Protein AF-A0A3D5AW25-F1 (afdb_monomer_lite)

Sequence (142 aa):
MPARKKETFTTRKKKPVVRRKPKPRAVEHHRPGGLTGLIQDLGFLRVSLVVMTVLVMVGAPKPGTAPILEGWGMWTTLLTPTLAPILFMVLMLDALMGRVMLGSAQGHERARYRRIVAVNLVTGIALLLWWLPYFMTLFSAR

pLDDT: mean 78.26, std 13.81, range [45.94, 95.44]

Radius of gyration: 32.78 Å; chains: 1; bounding box: 102×33×93 Å

Foldseek 3Di:
DDDDDDDDPDPDDDDDDPPDDPDPPDPPPPPPDPPVVLCVLLDVVLVVLLVVLVVLLVLADDAPDDQDPDDPSNCSRPVSLVVLVVSLVVLVVQLVVLVVVLVVDDDPNVVSSVVNNVVSVVSSVVSCVSCVSNVVSVVVVD

Structure (mmCIF, N/CA/C/O backbone):
data_AF-A0A3D5AW25-F1
#
_entry.id   AF-A0A3D5AW25-F1
#
loop_
_atom_site.group_PDB
_atom_site.id
_atom_site.type_symbol
_atom_site.label_atom_id
_atom_site.label_alt_id
_atom_site.label_comp_id
_atom_site.label_asym_id
_atom_site.label_entity_id
_atom_site.label_seq_id
_atom_site.pdbx_PDB_ins_code
_atom_site.Cartn_x
_atom_site.Cartn_y
_atom_site.Cartn_z
_atom_site.occupancy
_atom_site.B_iso_or_equiv
_atom_site.auth_seq_id
_atom_site.auth_comp_id
_atom_site.auth_asym_id
_atom_site.auth_atom_id
_atom_site.pdbx_PDB_model_num
ATOM 1 N N . MET A 1 1 ? -76.053 20.298 67.910 1.00 47.56 1 MET A N 1
ATOM 2 C CA . MET A 1 1 ? -75.162 19.174 67.543 1.00 47.56 1 MET A CA 1
ATOM 3 C C . MET A 1 1 ? -75.696 18.488 66.288 1.00 47.56 1 MET A C 1
ATOM 5 O O . MET A 1 1 ? -76.756 17.886 66.393 1.00 47.56 1 MET A O 1
ATOM 9 N N . PRO A 1 2 ? -75.029 18.569 65.121 1.00 45.94 2 PRO A N 1
ATOM 10 C CA . PRO A 1 2 ? -75.340 17.703 63.986 1.00 45.94 2 PRO A CA 1
ATOM 11 C C . PRO A 1 2 ? -74.264 16.628 63.741 1.00 45.94 2 PRO A C 1
ATOM 13 O O . PRO A 1 2 ? -73.086 16.797 64.053 1.00 45.94 2 PRO A O 1
ATOM 16 N N . ALA A 1 3 ? -74.726 15.491 63.220 1.00 51.16 3 ALA A N 1
ATOM 17 C CA . ALA A 1 3 ? -74.045 14.203 63.150 1.00 51.16 3 ALA A CA 1
ATOM 18 C C . ALA A 1 3 ? -72.887 14.139 62.131 1.00 51.16 3 ALA A C 1
ATOM 20 O O . ALA A 1 3 ? -72.986 14.604 60.997 1.00 51.16 3 ALA A O 1
ATOM 21 N N . ARG A 1 4 ? -71.792 13.488 62.543 1.00 53.00 4 ARG A N 1
ATOM 22 C CA . ARG A 1 4 ? -70.555 13.274 61.775 1.00 53.00 4 ARG A CA 1
ATOM 23 C C . ARG A 1 4 ? -70.731 12.130 60.764 1.00 53.00 4 ARG A C 1
ATOM 25 O O . ARG A 1 4 ? -70.866 10.972 61.157 1.00 53.00 4 ARG A O 1
ATOM 32 N N . LYS A 1 5 ? -70.704 12.448 59.465 1.00 55.41 5 LYS A N 1
ATOM 33 C CA . LYS A 1 5 ? -70.690 11.476 58.355 1.00 55.41 5 LYS A CA 1
ATOM 34 C C . LYS A 1 5 ? -69.407 10.633 58.425 1.00 55.41 5 LYS A C 1
ATOM 36 O O . LYS A 1 5 ? -68.310 11.182 58.463 1.00 55.41 5 LYS A O 1
ATOM 41 N N . LYS A 1 6 ? -69.541 9.304 58.469 1.00 55.75 6 LYS A N 1
ATOM 42 C CA . LYS A 1 6 ? -68.414 8.363 58.401 1.00 55.75 6 LYS A CA 1
ATOM 43 C C . LYS A 1 6 ? -68.031 8.174 56.935 1.00 55.75 6 LYS A C 1
ATOM 45 O O . LYS A 1 6 ? -68.779 7.552 56.188 1.00 55.75 6 LYS A O 1
ATOM 50 N N . GLU A 1 7 ? -66.893 8.723 56.527 1.00 55.62 7 GLU A N 1
ATOM 51 C CA . GLU A 1 7 ? -66.312 8.443 55.216 1.00 55.62 7 GLU A CA 1
ATOM 52 C C . GLU A 1 7 ? -65.668 7.054 55.230 1.00 55.62 7 GLU A C 1
ATOM 54 O O . GLU A 1 7 ? -64.736 6.765 55.983 1.00 55.62 7 GLU A O 1
ATOM 59 N N . THR A 1 8 ? -66.222 6.163 54.420 1.00 57.25 8 THR A N 1
ATOM 60 C CA . THR A 1 8 ? -65.729 4.813 54.176 1.00 57.25 8 THR A CA 1
ATOM 61 C C . THR A 1 8 ? -64.515 4.890 53.254 1.00 57.25 8 THR A C 1
ATOM 63 O O . THR A 1 8 ? -64.625 5.096 52.049 1.00 57.25 8 THR A O 1
ATOM 66 N N . PHE A 1 9 ? -63.329 4.723 53.836 1.00 54.66 9 PHE A N 1
ATOM 67 C CA . PHE A 1 9 ? -62.064 4.672 53.110 1.00 54.66 9 PHE A CA 1
ATOM 68 C C . PHE A 1 9 ? -61.962 3.345 52.342 1.00 54.66 9 PHE A C 1
ATOM 70 O O . PHE A 1 9 ? -61.586 2.311 52.894 1.00 54.66 9 PHE A O 1
ATOM 77 N N . THR A 1 10 ? -62.329 3.345 51.060 1.00 58.34 10 THR A N 1
ATOM 78 C CA . THR A 1 10 ? -62.157 2.178 50.187 1.00 58.34 10 THR A CA 1
ATOM 79 C C . THR A 1 10 ? -60.685 2.027 49.804 1.00 58.34 10 THR A C 1
ATOM 81 O O . THR A 1 10 ? -60.156 2.757 48.962 1.00 58.34 10 THR A O 1
ATOM 84 N N . THR A 1 11 ? -60.006 1.060 50.413 1.00 56.88 11 THR A N 1
ATOM 85 C CA . THR A 1 11 ? -58.611 0.706 50.140 1.00 56.88 11 THR A CA 1
ATOM 86 C C . THR A 1 11 ? -58.482 0.103 48.736 1.00 56.88 11 THR A C 1
ATOM 88 O O . THR A 1 11 ? -58.753 -1.076 48.502 1.00 56.88 11 THR A O 1
ATOM 91 N N . ARG A 1 12 ? -58.054 0.909 47.760 1.00 64.62 12 ARG A N 1
ATOM 92 C CA . ARG A 1 12 ? -57.769 0.449 46.392 1.00 64.62 12 ARG A CA 1
ATOM 93 C C . ARG A 1 12 ? -56.507 -0.428 46.398 1.00 64.62 12 ARG A C 1
ATOM 95 O O . ARG A 1 12 ? -55.391 0.090 46.379 1.00 64.62 12 ARG A O 1
ATOM 102 N N . LYS A 1 13 ? -56.668 -1.759 46.422 1.00 62.47 13 LYS A N 1
ATOM 103 C CA . LYS A 1 13 ? -55.566 -2.732 46.265 1.00 62.47 13 LYS A CA 1
ATOM 104 C C . LYS A 1 13 ? -54.826 -2.476 44.942 1.00 62.47 13 LYS A C 1
ATOM 106 O O . LYS A 1 13 ? -55.339 -2.780 43.865 1.00 62.47 13 LYS A O 1
ATOM 111 N N . LYS A 1 14 ? -53.612 -1.919 45.014 1.00 64.38 14 LYS A N 1
ATOM 112 C CA . LYS A 1 14 ? -52.694 -1.812 43.870 1.00 64.38 14 LYS A CA 1
ATOM 113 C C . LYS A 1 14 ? -52.204 -3.218 43.504 1.00 64.38 14 LYS A C 1
ATOM 115 O O . LYS A 1 14 ? -51.633 -3.908 44.343 1.00 64.38 14 LYS A O 1
ATOM 120 N N . LYS A 1 15 ? -52.451 -3.653 42.264 1.00 58.75 15 LYS A N 1
ATOM 121 C CA . LYS A 1 15 ? -51.924 -4.921 41.733 1.00 58.75 15 LYS A CA 1
ATOM 122 C C . LYS A 1 15 ? -50.393 -4.831 41.592 1.00 58.75 15 LYS A C 1
ATOM 124 O O . LYS A 1 15 ? -49.897 -3.765 41.221 1.00 58.75 15 LYS A O 1
ATOM 129 N N . PRO A 1 16 ? -49.644 -5.914 41.861 1.00 57.06 16 PRO A N 1
ATOM 130 C CA . PRO A 1 16 ? -48.193 -5.913 41.732 1.00 57.06 16 PRO A CA 1
ATOM 131 C C . PRO A 1 16 ? -47.789 -5.765 40.261 1.00 57.06 16 PRO A C 1
ATOM 133 O O . PRO A 1 16 ? -48.275 -6.481 39.385 1.00 57.06 16 PRO A O 1
ATOM 136 N N . VAL A 1 17 ? -46.895 -4.815 39.989 1.00 67.25 17 VAL A N 1
ATOM 137 C CA . VAL A 1 17 ? -46.295 -4.617 38.667 1.00 67.25 17 VAL A CA 1
ATOM 138 C C . VAL A 1 17 ? -45.302 -5.753 38.435 1.00 67.25 17 VAL A C 1
ATOM 140 O O . VAL A 1 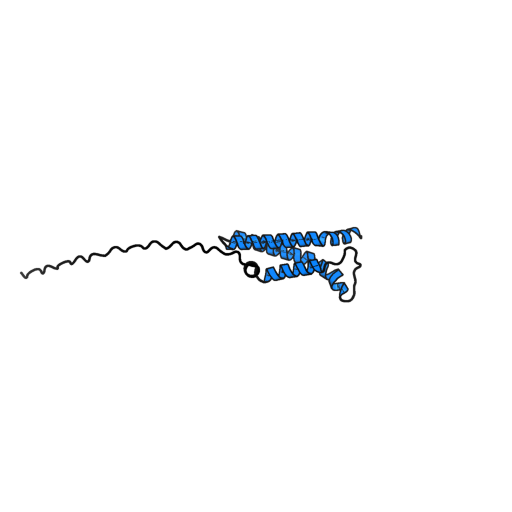17 ? -44.215 -5.774 39.010 1.00 67.25 17 VAL A O 1
ATOM 143 N N . VAL A 1 18 ? -45.681 -6.721 37.603 1.00 70.00 18 VAL A N 1
ATOM 144 C CA . VAL A 1 18 ? -44.803 -7.826 37.200 1.00 70.00 18 VAL A CA 1
ATOM 145 C C . VAL A 1 18 ? -43.686 -7.252 36.322 1.00 70.00 18 VAL A C 1
ATOM 147 O O . VAL A 1 18 ? -43.892 -6.978 35.138 1.00 70.00 18 VAL A O 1
ATOM 150 N N . ARG A 1 19 ? -42.491 -7.047 36.895 1.00 69.12 19 ARG A N 1
ATOM 151 C CA . ARG A 1 19 ? -41.275 -6.700 36.141 1.00 69.12 19 ARG A CA 1
ATOM 152 C C . ARG A 1 19 ? -40.924 -7.864 35.211 1.00 69.12 19 ARG A C 1
ATOM 154 O O . ARG A 1 19 ? -40.341 -8.859 35.636 1.00 69.12 19 ARG A O 1
ATOM 161 N N . ARG A 1 20 ? -41.279 -7.742 33.931 1.00 69.31 20 ARG A N 1
ATOM 162 C CA . ARG A 1 20 ? -40.815 -8.659 32.883 1.00 69.31 20 ARG A CA 1
ATOM 163 C C . ARG A 1 20 ? -39.293 -8.525 32.773 1.00 69.31 20 ARG A C 1
ATOM 165 O O . ARG A 1 20 ? -38.791 -7.428 32.542 1.00 69.31 20 ARG A O 1
ATOM 172 N N . LYS A 1 21 ? -38.563 -9.626 32.973 1.00 61.66 21 LYS A N 1
ATOM 173 C CA . LYS A 1 21 ? -37.112 -9.671 32.747 1.00 61.66 21 LYS A CA 1
ATOM 174 C C . LYS A 1 21 ? -36.833 -9.343 31.269 1.00 61.66 21 LYS A C 1
ATOM 176 O O . LYS A 1 21 ? -37.563 -9.845 30.410 1.00 61.66 21 LYS A O 1
ATOM 181 N N . PRO A 1 22 ? -35.826 -8.511 30.951 1.00 61.72 22 PRO A N 1
ATOM 182 C CA . PRO A 1 22 ? -35.477 -8.223 29.567 1.00 61.72 22 PRO A CA 1
ATOM 183 C C . PRO A 1 22 ? -35.056 -9.522 28.871 1.00 61.72 22 PRO A C 1
ATOM 185 O O . PRO A 1 22 ? -34.228 -10.276 29.379 1.00 61.72 22 PRO A O 1
ATOM 188 N N . LYS A 1 23 ? -35.682 -9.797 27.723 1.00 63.12 23 LYS A N 1
ATOM 189 C CA . LYS A 1 23 ? -35.391 -10.948 26.862 1.00 63.12 23 LYS A CA 1
ATOM 190 C C . LYS A 1 23 ? -33.896 -10.908 26.497 1.00 63.12 23 LYS A C 1
ATOM 192 O O . LYS A 1 23 ? -33.453 -9.847 26.049 1.00 63.12 23 LYS A O 1
ATOM 197 N N . PRO A 1 24 ? -33.115 -11.989 26.691 1.00 60.66 24 PRO A N 1
ATOM 198 C CA . PRO A 1 24 ? -31.713 -12.001 26.291 1.00 60.66 24 PRO A CA 1
ATOM 199 C C . PRO A 1 24 ? -31.657 -11.715 24.790 1.00 60.66 24 PRO A C 1
ATOM 201 O O . PRO A 1 24 ? -32.240 -12.452 23.992 1.00 60.66 24 PRO A O 1
ATOM 204 N N . ARG A 1 25 ? -31.044 -10.585 24.412 1.00 58.88 25 ARG A N 1
ATOM 205 C CA . ARG A 1 25 ? -30.784 -10.275 23.005 1.00 58.88 25 ARG A CA 1
ATOM 206 C C . ARG A 1 25 ? -29.916 -11.409 22.486 1.00 58.88 25 ARG A C 1
ATOM 208 O O . ARG A 1 25 ? -28.815 -11.608 22.993 1.00 58.88 25 ARG A O 1
ATOM 215 N N . ALA A 1 26 ? -30.448 -12.164 21.530 1.00 58.75 26 ALA A N 1
ATOM 216 C CA . ALA A 1 26 ? -29.659 -13.097 20.752 1.00 58.75 26 ALA A CA 1
ATOM 217 C C . ALA A 1 26 ? -28.442 -12.321 20.248 1.00 58.75 26 ALA A C 1
ATOM 219 O O . ALA A 1 26 ? -28.594 -11.284 19.602 1.00 58.75 26 ALA A O 1
ATOM 220 N N . VAL A 1 27 ? -27.256 -12.765 20.653 1.00 57.88 27 VAL A N 1
ATOM 221 C CA . VAL A 1 27 ? -25.994 -12.232 20.158 1.00 57.88 27 VAL A CA 1
ATOM 222 C C . VAL A 1 27 ? -26.015 -12.516 18.667 1.00 57.88 27 VAL A C 1
ATOM 224 O O . VAL A 1 27 ? -25.925 -13.667 18.247 1.00 57.88 27 VAL A O 1
ATOM 227 N N . GLU A 1 28 ? -26.282 -11.478 17.884 1.00 54.03 28 GLU A N 1
ATOM 228 C CA . GLU A 1 28 ? -26.337 -11.561 16.437 1.00 54.03 28 GLU A CA 1
ATOM 229 C C . GLU A 1 28 ? -24.942 -11.976 15.974 1.00 54.03 28 GLU A C 1
ATOM 231 O O . GLU A 1 28 ? -23.981 -11.208 16.040 1.00 54.03 28 GLU A O 1
ATOM 236 N N . HIS A 1 29 ? -24.811 -13.254 15.622 1.00 51.44 29 HIS A N 1
ATOM 237 C CA . HIS A 1 29 ? -23.576 -13.828 15.127 1.00 51.44 29 HIS A CA 1
ATOM 238 C C . HIS A 1 29 ? -23.253 -13.107 13.822 1.00 51.44 29 HIS A C 1
ATOM 240 O O . HIS A 1 29 ? -23.850 -13.383 12.780 1.00 51.44 29 HIS A O 1
ATOM 246 N N . HIS A 1 30 ? -22.344 -12.139 13.909 1.00 56.19 30 HIS A N 1
ATOM 247 C CA . HIS A 1 30 ? -21.839 -11.387 12.776 1.00 56.19 30 HIS A CA 1
ATOM 248 C C . HIS A 1 30 ? -21.207 -12.395 11.814 1.00 56.19 30 HIS A C 1
ATOM 250 O O . HIS A 1 30 ? -20.101 -12.890 12.045 1.00 56.19 30 HIS A O 1
ATOM 256 N N . ARG A 1 31 ? -21.968 -12.792 10.789 1.00 61.78 31 ARG A N 1
ATOM 257 C CA . ARG A 1 31 ? -21.482 -13.676 9.731 1.00 61.78 31 ARG A CA 1
ATOM 258 C C . ARG A 1 31 ? -20.236 -13.017 9.137 1.00 61.78 31 ARG A C 1
ATOM 260 O O . ARG A 1 31 ? -20.276 -11.808 8.906 1.00 61.78 31 ARG A O 1
ATOM 267 N N . PRO A 1 32 ? -19.138 -13.752 8.897 1.00 53.81 32 PRO A N 1
ATOM 268 C CA . PRO A 1 32 ? -18.005 -13.190 8.179 1.00 53.81 32 PRO A CA 1
ATOM 269 C C . PRO A 1 32 ? -18.496 -12.831 6.774 1.00 53.81 32 PRO A C 1
ATOM 271 O O . PRO A 1 32 ? -18.732 -13.706 5.943 1.00 53.81 32 PRO A O 1
ATOM 274 N N . GLY A 1 33 ? -18.765 -11.544 6.555 1.00 49.81 33 GLY A N 1
ATOM 275 C CA . GLY A 1 33 ? -19.190 -11.028 5.265 1.00 49.81 33 GLY A CA 1
ATOM 276 C C . GLY A 1 33 ? -18.136 -11.373 4.221 1.00 49.81 33 GLY A C 1
ATOM 277 O O . GLY A 1 33 ? -16.941 -11.223 4.477 1.00 49.81 33 GLY A O 1
ATOM 278 N N . GLY A 1 34 ? -18.584 -11.865 3.064 1.00 66.25 34 GLY A N 1
ATOM 279 C CA . GLY A 1 34 ? -17.725 -12.119 1.908 1.00 66.25 34 GLY A CA 1
ATOM 280 C C . GLY A 1 34 ? -17.039 -10.845 1.397 1.00 66.25 34 GLY A C 1
ATOM 281 O O . GLY A 1 34 ? -17.064 -9.802 2.047 1.00 66.25 34 GLY A O 1
ATOM 282 N N . LEU A 1 35 ? -16.445 -10.906 0.202 1.00 63.09 35 LEU A N 1
ATOM 283 C CA . LEU A 1 35 ? -15.676 -9.803 -0.405 1.00 63.09 35 LEU A CA 1
ATOM 284 C C . LEU A 1 35 ? -16.374 -8.431 -0.298 1.00 63.09 35 LEU A C 1
ATOM 286 O O . LEU A 1 35 ? -15.728 -7.433 0.005 1.00 63.09 35 LEU A O 1
ATOM 290 N N . THR A 1 36 ? -17.700 -8.386 -0.444 1.00 68.94 36 THR A N 1
ATOM 291 C CA . THR A 1 36 ? -18.512 -7.168 -0.296 1.00 68.94 36 THR A CA 1
ATOM 292 C C . THR A 1 36 ? -18.479 -6.577 1.119 1.00 68.94 36 THR A C 1
ATOM 294 O O . THR A 1 36 ? -18.368 -5.363 1.266 1.00 68.94 36 THR A O 1
ATOM 297 N N . GLY A 1 37 ? -18.525 -7.413 2.161 1.00 67.25 37 GLY A N 1
ATOM 298 C CA . GLY A 1 37 ? -18.436 -6.966 3.556 1.00 67.25 37 GLY A CA 1
ATOM 299 C C . GLY A 1 37 ? -17.044 -6.438 3.906 1.00 67.25 37 GLY A C 1
ATOM 300 O O . GLY A 1 37 ? -16.924 -5.428 4.589 1.00 67.25 37 GLY A O 1
ATOM 301 N N . LEU A 1 38 ? -15.993 -7.051 3.349 1.00 65.31 38 LEU A N 1
ATOM 302 C CA . LEU A 1 38 ? -14.618 -6.552 3.466 1.00 65.31 38 LEU A CA 1
ATOM 303 C C . LEU A 1 38 ? -14.439 -5.179 2.802 1.00 65.31 38 LEU A C 1
ATOM 305 O O . LEU A 1 38 ? -13.793 -4.307 3.380 1.00 65.31 38 LEU A O 1
ATOM 309 N N . ILE A 1 39 ? -15.033 -4.963 1.623 1.00 73.81 39 ILE A N 1
ATOM 310 C CA . ILE A 1 39 ? -15.000 -3.666 0.923 1.00 73.81 39 ILE A CA 1
ATOM 311 C C . ILE A 1 39 ? -15.711 -2.581 1.746 1.00 73.81 39 ILE A C 1
ATOM 313 O O . ILE A 1 39 ? -15.211 -1.459 1.859 1.00 73.81 39 ILE A O 1
ATOM 317 N N . GLN A 1 40 ? -16.850 -2.916 2.358 1.00 71.94 40 GLN A N 1
ATOM 318 C CA . GLN A 1 40 ? -17.609 -1.989 3.201 1.00 71.94 40 GLN A CA 1
ATOM 319 C C . GLN A 1 40 ? -16.887 -1.672 4.523 1.00 71.94 40 GLN A C 1
ATOM 321 O O . GLN A 1 40 ? -16.888 -0.521 4.958 1.00 71.94 40 GLN A O 1
ATOM 326 N N . ASP A 1 41 ? -16.211 -2.658 5.121 1.00 69.44 41 ASP A N 1
ATOM 327 C CA . ASP A 1 41 ? -15.460 -2.502 6.374 1.00 69.44 41 ASP A CA 1
ATOM 328 C C . ASP A 1 41 ? -14.150 -1.714 6.210 1.00 69.44 41 ASP A C 1
ATOM 330 O O . ASP A 1 41 ? -13.759 -0.967 7.112 1.00 69.44 41 ASP A O 1
ATOM 334 N N . LEU A 1 42 ? -13.445 -1.883 5.086 1.00 73.00 42 LEU A N 1
ATOM 335 C CA . LEU A 1 42 ? -12.198 -1.155 4.815 1.00 73.00 42 LEU A CA 1
ATOM 336 C C . LEU A 1 42 ? -12.458 0.294 4.390 1.00 73.00 42 LEU A C 1
ATOM 338 O O . LEU A 1 42 ? -11.641 1.172 4.685 1.00 73.00 42 LEU A O 1
ATOM 342 N N . GLY A 1 43 ? -13.595 0.537 3.738 1.00 82.25 43 GLY A N 1
ATOM 343 C CA . GLY A 1 43 ? -13.927 1.806 3.107 1.00 82.25 43 GLY A CA 1
ATOM 344 C C . GLY A 1 43 ? -13.348 1.902 1.695 1.00 82.25 43 GLY A C 1
ATOM 345 O O . GLY A 1 43 ? -12.234 1.453 1.419 1.00 82.25 43 GLY A O 1
ATOM 346 N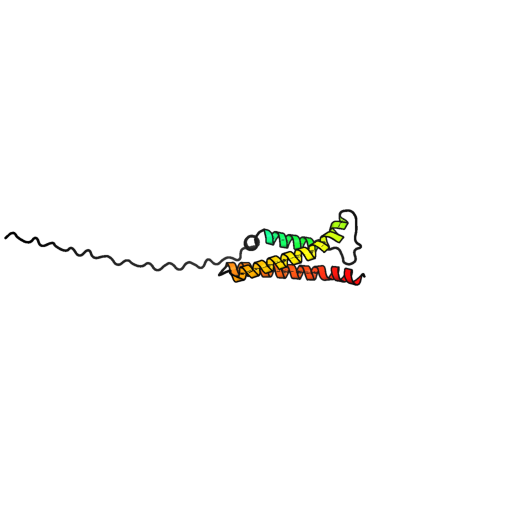 N . PHE A 1 44 ? -14.114 2.526 0.799 1.00 84.00 44 PHE A N 1
ATOM 347 C CA . PHE A 1 44 ? -13.798 2.632 -0.629 1.00 84.00 44 PHE A CA 1
ATOM 348 C C . PHE A 1 44 ? -12.385 3.173 -0.898 1.00 84.00 44 PHE A C 1
ATOM 350 O O . PHE A 1 44 ? -11.650 2.608 -1.703 1.00 84.00 44 PHE A O 1
ATOM 357 N N . LEU A 1 45 ? -11.973 4.200 -0.147 1.00 84.00 45 LEU A N 1
ATOM 358 C CA . LEU A 1 45 ? -10.658 4.830 -0.274 1.00 84.00 45 LEU A CA 1
ATOM 359 C C . LEU A 1 45 ? -9.500 3.834 -0.084 1.00 84.00 45 LEU A C 1
ATOM 361 O O . LEU A 1 45 ? -8.524 3.849 -0.835 1.00 84.00 45 LEU A O 1
ATOM 365 N N . ARG A 1 46 ? -9.612 2.927 0.891 1.00 86.00 46 ARG A N 1
ATOM 366 C CA . ARG A 1 46 ? -8.560 1.937 1.160 1.00 86.00 46 ARG A CA 1
ATOM 367 C C . ARG A 1 46 ? -8.508 0.861 0.103 1.00 86.00 46 ARG A C 1
ATOM 369 O O . ARG A 1 46 ? -7.426 0.463 -0.311 1.00 86.00 46 ARG A O 1
ATOM 376 N N . VAL A 1 47 ? -9.673 0.425 -0.365 1.00 87.12 47 VAL A N 1
ATOM 377 C CA . VAL A 1 47 ? -9.747 -0.536 -1.465 1.00 87.12 47 VAL A CA 1
ATOM 378 C C . VAL A 1 47 ? -9.099 0.057 -2.713 1.00 87.12 47 VAL A C 1
ATOM 380 O O . VAL A 1 47 ? -8.265 -0.609 -3.319 1.00 87.12 47 VAL A O 1
ATOM 383 N N . SER A 1 48 ? -9.376 1.324 -3.046 1.00 87.69 48 SER A N 1
ATOM 384 C CA . SER A 1 48 ? -8.705 1.986 -4.171 1.00 87.69 48 SER A CA 1
ATOM 385 C C . SER A 1 48 ? -7.190 2.085 -3.985 1.00 87.69 48 SER A C 1
ATOM 387 O O . SER A 1 48 ? -6.452 1.863 -4.941 1.00 87.69 48 SER A O 1
ATOM 389 N N . LEU A 1 49 ? -6.713 2.341 -2.762 1.00 88.94 49 LEU A N 1
ATOM 390 C CA . LEU A 1 49 ? -5.280 2.409 -2.474 1.00 88.94 49 LEU A CA 1
ATOM 391 C C . LEU A 1 49 ? -4.595 1.048 -2.663 1.00 88.94 49 LEU A C 1
ATOM 393 O O . LEU A 1 49 ? -3.542 0.968 -3.298 1.00 88.94 49 LEU A O 1
ATOM 397 N N . VAL A 1 50 ? -5.204 -0.028 -2.158 1.00 88.88 50 VAL A N 1
ATOM 398 C CA . VAL A 1 50 ? -4.689 -1.395 -2.325 1.00 88.88 50 VAL A CA 1
ATOM 399 C C . VAL A 1 50 ? -4.693 -1.788 -3.800 1.00 88.88 50 VAL A C 1
ATOM 401 O O . VAL A 1 50 ? -3.681 -2.272 -4.298 1.00 88.88 50 VAL A O 1
ATOM 404 N N . VAL A 1 51 ? -5.785 -1.523 -4.523 1.00 91.00 51 VAL A N 1
ATOM 405 C CA . VAL A 1 51 ? -5.875 -1.800 -5.965 1.00 91.00 51 VAL A CA 1
ATOM 406 C C . VAL A 1 51 ? -4.785 -1.049 -6.728 1.00 91.00 51 VAL A C 1
ATOM 408 O O . VAL A 1 51 ? -4.065 -1.660 -7.511 1.00 91.00 51 VAL A O 1
ATOM 411 N N . MET A 1 52 ? -4.598 0.245 -6.461 1.00 89.69 52 MET A N 1
ATOM 412 C CA . MET A 1 52 ? -3.552 1.039 -7.112 1.00 89.69 52 MET A CA 1
ATOM 413 C C . MET A 1 52 ? -2.146 0.521 -6.787 1.00 89.69 52 MET A C 1
ATOM 415 O O . MET A 1 52 ? -1.291 0.465 -7.667 1.00 89.69 52 MET A O 1
ATOM 419 N N . THR A 1 53 ? -1.921 0.066 -5.554 1.00 89.38 53 THR A N 1
ATOM 420 C CA . THR A 1 53 ? -0.652 -0.556 -5.148 1.00 89.38 53 THR A CA 1
ATOM 421 C C . THR A 1 53 ? -0.377 -1.840 -5.923 1.00 89.38 53 THR A C 1
ATOM 423 O O . THR A 1 53 ? 0.733 -2.036 -6.417 1.00 89.38 53 THR A O 1
ATOM 426 N N . VAL A 1 54 ? -1.391 -2.691 -6.086 1.00 90.31 54 VAL A N 1
ATOM 427 C CA . VAL A 1 54 ? -1.280 -3.918 -6.885 1.00 90.31 54 VAL A CA 1
ATOM 428 C C . VAL A 1 54 ? -1.009 -3.589 -8.355 1.00 90.31 54 VAL A C 1
ATOM 430 O O . VAL A 1 54 ? -0.144 -4.215 -8.962 1.00 90.31 54 VAL A O 1
ATOM 433 N N . LEU A 1 55 ? -1.672 -2.577 -8.921 1.00 89.06 55 LEU A N 1
ATOM 434 C CA . LEU A 1 55 ? -1.405 -2.134 -10.294 1.00 89.06 55 LEU A CA 1
ATOM 435 C C . LEU A 1 55 ? 0.051 -1.680 -10.475 1.00 89.06 55 LEU A C 1
ATOM 437 O O . LEU A 1 55 ? 0.694 -2.073 -11.446 1.00 89.06 55 LEU A O 1
ATOM 441 N N . VAL A 1 56 ? 0.596 -0.921 -9.519 1.00 85.88 56 VAL A N 1
ATOM 442 C CA . VAL A 1 56 ? 2.005 -0.494 -9.548 1.00 85.88 56 VAL A CA 1
ATOM 443 C C . VAL A 1 56 ? 2.959 -1.685 -9.422 1.00 85.88 56 VAL A C 1
ATOM 445 O O . VAL A 1 56 ? 3.951 -1.728 -10.139 1.00 85.88 56 VAL A O 1
ATOM 448 N N . MET A 1 57 ? 2.665 -2.683 -8.582 1.00 84.62 57 MET A N 1
ATOM 449 C CA . MET A 1 57 ? 3.474 -3.912 -8.510 1.00 84.62 57 MET A CA 1
ATOM 450 C C . MET A 1 57 ? 3.519 -4.674 -9.838 1.00 84.62 57 MET A C 1
ATOM 452 O O . MET A 1 57 ? 4.585 -5.133 -10.244 1.00 84.62 57 MET A O 1
ATOM 456 N N . VAL A 1 58 ? 2.373 -4.816 -10.510 1.00 85.62 58 VAL A N 1
ATOM 457 C CA . VAL A 1 58 ? 2.277 -5.535 -11.793 1.00 85.62 58 VAL A CA 1
ATOM 458 C C . VAL A 1 58 ? 2.954 -4.753 -12.919 1.00 85.62 58 VAL A C 1
ATOM 460 O O . VAL A 1 58 ? 3.542 -5.353 -13.813 1.00 85.62 58 VAL A O 1
ATOM 463 N N . GLY A 1 59 ? 2.919 -3.420 -12.857 1.00 79.31 59 GLY A N 1
ATOM 464 C CA . GLY A 1 59 ? 3.604 -2.540 -13.803 1.00 79.31 59 GLY A CA 1
ATOM 465 C C . GLY A 1 59 ? 5.125 -2.466 -13.631 1.00 79.31 59 GLY A C 1
ATOM 466 O O . GLY A 1 59 ? 5.765 -1.709 -14.360 1.00 79.31 59 GLY A O 1
ATOM 467 N N . ALA A 1 60 ? 5.712 -3.199 -12.678 1.00 75.19 60 ALA A N 1
ATOM 468 C CA . ALA A 1 60 ? 7.143 -3.144 -12.412 1.00 75.19 60 ALA A CA 1
ATOM 469 C C . ALA A 1 60 ? 7.960 -3.590 -13.646 1.00 75.19 60 ALA A C 1
ATOM 471 O O . ALA A 1 60 ? 7.781 -4.712 -14.134 1.00 75.19 60 ALA A O 1
ATOM 472 N N . PRO A 1 61 ? 8.871 -2.743 -14.162 1.00 73.56 61 PRO A N 1
ATOM 473 C CA . PRO A 1 61 ? 9.735 -3.118 -15.273 1.00 73.56 61 PRO A CA 1
ATOM 474 C C . PRO A 1 61 ? 10.728 -4.204 -14.842 1.00 73.56 61 PRO A C 1
ATOM 476 O O . PRO A 1 61 ? 11.095 -4.316 -13.669 1.00 73.56 61 PRO A O 1
ATOM 479 N N . LYS A 1 62 ? 11.203 -5.005 -15.804 1.00 74.94 62 LYS A N 1
ATOM 480 C CA . LYS A 1 62 ? 12.224 -6.021 -15.521 1.00 74.94 62 LYS A CA 1
ATOM 481 C C . LYS A 1 62 ? 13.503 -5.350 -14.989 1.00 74.94 62 LYS A C 1
ATOM 483 O O . LYS A 1 62 ? 13.899 -4.309 -15.528 1.00 74.94 62 LYS A O 1
ATOM 488 N N . PRO A 1 63 ? 14.169 -5.938 -13.977 1.00 64.69 63 PRO A N 1
ATOM 489 C CA . PRO A 1 63 ? 15.434 -5.417 -13.464 1.00 64.69 63 PRO A CA 1
ATOM 490 C C . PRO A 1 63 ? 16.463 -5.272 -14.594 1.00 64.69 63 PRO A C 1
ATOM 492 O O . PRO A 1 63 ? 16.589 -6.169 -15.425 1.00 64.69 63 PRO A O 1
ATOM 495 N N . GLY A 1 64 ? 17.172 -4.140 -14.643 1.00 64.06 64 GLY A N 1
ATOM 496 C CA . GLY A 1 64 ? 18.178 -3.856 -15.679 1.00 64.06 64 GLY A CA 1
ATOM 497 C C . GLY A 1 64 ? 17.641 -3.301 -17.007 1.00 64.06 64 GLY A C 1
ATOM 498 O O . GLY A 1 64 ? 18.403 -3.182 -17.963 1.00 64.06 64 GLY A O 1
ATOM 499 N N . THR A 1 65 ? 16.355 -2.946 -17.096 1.00 70.62 65 THR A N 1
ATOM 500 C CA . THR A 1 65 ? 15.810 -2.279 -18.293 1.00 70.62 65 THR A CA 1
ATOM 501 C C . THR A 1 65 ? 16.351 -0.849 -18.397 1.00 70.62 65 THR A C 1
ATOM 503 O O . THR A 1 65 ? 16.244 -0.078 -17.444 1.00 70.62 65 THR A O 1
ATOM 506 N N . ALA A 1 66 ? 16.911 -0.481 -19.554 1.00 69.62 66 ALA A N 1
ATOM 507 C CA . ALA A 1 66 ? 17.359 0.886 -19.809 1.00 69.62 66 ALA A CA 1
ATOM 508 C C . ALA A 1 66 ? 16.168 1.869 -19.760 1.00 69.62 66 ALA A C 1
ATOM 510 O O . ALA A 1 66 ? 15.087 1.541 -20.258 1.00 69.62 66 ALA A O 1
ATOM 511 N N . PRO A 1 67 ? 16.332 3.067 -19.173 1.00 70.12 67 PRO A N 1
ATOM 512 C CA . PRO A 1 67 ? 15.256 4.045 -19.092 1.00 70.12 67 PRO A CA 1
ATOM 513 C C . PRO A 1 67 ? 14.873 4.530 -20.493 1.00 70.12 67 PRO A C 1
ATOM 515 O O . PRO A 1 67 ? 15.692 5.099 -21.213 1.00 70.12 67 PRO A O 1
ATOM 518 N N . ILE A 1 68 ? 13.613 4.314 -20.871 1.00 77.00 68 ILE A N 1
ATOM 519 C CA . ILE A 1 68 ? 13.052 4.816 -22.125 1.00 77.00 68 ILE A CA 1
ATOM 520 C C . ILE A 1 68 ? 12.470 6.203 -21.848 1.00 77.00 68 ILE A C 1
ATOM 522 O O . ILE A 1 68 ? 11.634 6.367 -20.961 1.00 77.00 68 ILE A O 1
ATOM 526 N N . LEU A 1 69 ? 12.924 7.206 -22.597 1.00 79.00 69 LEU A N 1
ATOM 527 C CA . LEU A 1 69 ? 12.546 8.613 -22.408 1.00 79.00 69 LEU A CA 1
ATOM 528 C C . LEU A 1 69 ? 11.409 9.064 -23.333 1.00 79.00 69 LEU A C 1
ATOM 530 O O . LEU A 1 69 ? 11.060 10.238 -23.338 1.00 79.00 69 LEU A O 1
ATOM 534 N N . GLU A 1 70 ? 10.819 8.153 -24.105 1.00 80.94 70 GLU A N 1
ATOM 535 C CA . GLU A 1 70 ? 9.783 8.480 -25.084 1.00 80.94 70 GLU A CA 1
ATOM 536 C C . GLU A 1 70 ? 8.582 7.530 -25.002 1.00 80.94 70 GLU A C 1
ATOM 538 O O . GLU A 1 70 ? 8.694 6.346 -24.668 1.00 80.94 70 GLU A O 1
ATOM 543 N N . GLY A 1 71 ? 7.406 8.073 -25.324 1.00 79.62 71 GLY A N 1
ATOM 544 C CA . GLY A 1 71 ? 6.156 7.326 -25.438 1.00 79.62 71 GLY A CA 1
ATOM 545 C C . GLY A 1 71 ? 5.686 6.653 -24.143 1.00 79.62 71 GLY A C 1
ATOM 546 O O . GLY A 1 71 ? 6.019 7.056 -23.028 1.00 79.62 71 GLY A O 1
ATOM 547 N N . TRP A 1 72 ? 4.890 5.593 -24.300 1.00 80.00 72 TRP A N 1
ATOM 548 C CA . TRP A 1 72 ? 4.330 4.817 -23.186 1.00 80.00 72 TRP A CA 1
ATOM 549 C C . TRP A 1 72 ? 5.391 4.097 -22.337 1.00 80.00 72 TRP A C 1
ATOM 551 O O . TRP A 1 72 ? 5.132 3.786 -21.175 1.00 80.00 72 TRP 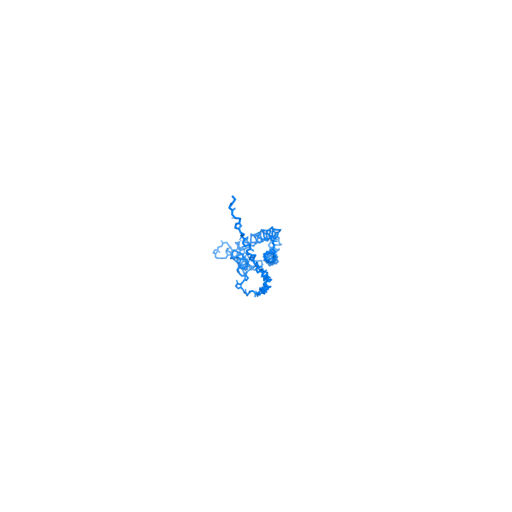A O 1
ATOM 561 N N . GLY A 1 73 ? 6.597 3.883 -22.880 1.00 77.62 73 GLY A N 1
ATOM 562 C CA . GLY A 1 73 ? 7.717 3.275 -22.158 1.00 77.62 73 GLY A CA 1
ATOM 563 C C . GLY A 1 73 ? 8.132 4.090 -20.931 1.00 77.62 73 GLY A C 1
ATOM 564 O O . GLY A 1 73 ? 8.280 3.518 -19.850 1.00 77.62 73 GLY A O 1
ATOM 565 N N . MET A 1 74 ? 8.179 5.424 -21.061 1.00 81.31 74 MET A N 1
ATOM 566 C CA . MET A 1 74 ? 8.532 6.354 -19.976 1.00 81.31 74 MET A CA 1
ATOM 567 C C . MET A 1 74 ? 7.659 6.162 -18.727 1.00 81.31 74 MET A C 1
ATOM 569 O O . MET A 1 74 ? 8.149 6.196 -17.596 1.00 81.31 74 MET A O 1
ATOM 573 N N . TRP A 1 75 ? 6.360 5.922 -18.918 1.00 79.81 75 TRP A N 1
ATOM 574 C CA . TRP A 1 75 ? 5.407 5.763 -17.817 1.00 79.81 75 TRP A CA 1
ATOM 575 C C . TRP A 1 75 ? 5.748 4.543 -16.943 1.00 79.81 75 TRP A C 1
ATOM 577 O O . TRP A 1 75 ? 5.724 4.603 -15.710 1.00 79.81 75 TRP A O 1
ATOM 587 N N . THR A 1 76 ? 6.168 3.449 -17.575 1.00 79.38 76 THR A N 1
ATOM 588 C CA . THR A 1 76 ? 6.573 2.220 -16.875 1.00 79.38 76 THR A CA 1
ATOM 589 C C . THR A 1 76 ? 7.986 2.291 -16.296 1.00 79.38 76 THR A C 1
ATOM 591 O O . THR A 1 76 ? 8.224 1.779 -15.205 1.00 79.38 76 THR A O 1
ATOM 594 N N . THR A 1 77 ? 8.923 2.966 -16.970 1.00 80.94 77 THR A N 1
ATOM 595 C CA . THR A 1 77 ? 10.340 2.973 -16.568 1.00 80.94 77 THR A CA 1
ATOM 596 C C . THR A 1 77 ? 10.707 4.084 -15.587 1.00 80.94 77 THR A C 1
ATOM 598 O O . THR A 1 77 ? 11.700 3.949 -14.879 1.00 80.94 77 THR A O 1
ATOM 601 N N . LEU A 1 78 ? 9.938 5.178 -15.525 1.00 82.31 78 LEU A N 1
ATOM 602 C CA . LEU A 1 78 ? 10.231 6.334 -14.662 1.00 82.31 78 LEU A CA 1
ATOM 603 C C . LEU A 1 78 ? 9.114 6.628 -13.656 1.00 82.31 78 LEU A C 1
ATOM 605 O O . LEU A 1 78 ? 9.381 6.828 -12.470 1.00 82.31 78 LEU A O 1
ATOM 609 N N . LEU A 1 79 ? 7.854 6.638 -14.097 1.00 85.31 79 LEU A N 1
ATOM 610 C CA . LEU A 1 79 ? 6.741 7.012 -13.217 1.00 85.31 79 LEU A CA 1
ATOM 611 C C . LEU A 1 79 ? 6.331 5.872 -12.286 1.00 85.31 79 LEU A C 1
ATOM 613 O O . LEU A 1 79 ? 6.191 6.061 -11.083 1.00 85.31 79 LEU A O 1
ATOM 617 N N . THR A 1 80 ? 6.221 4.656 -12.803 1.00 85.88 80 THR A N 1
ATOM 618 C CA . THR A 1 80 ? 5.880 3.489 -11.976 1.00 85.88 80 THR A CA 1
ATOM 619 C C . THR A 1 80 ? 6.860 3.262 -10.804 1.00 85.88 80 THR A C 1
ATOM 621 O O . THR A 1 80 ? 6.390 3.154 -9.667 1.00 85.88 80 THR A O 1
ATOM 624 N N . PRO A 1 81 ? 8.200 3.280 -10.990 1.00 86.12 81 PRO A N 1
ATOM 625 C CA . PRO A 1 81 ? 9.133 3.140 -9.868 1.00 86.12 81 PRO A CA 1
ATOM 626 C C . PRO A 1 81 ? 9.105 4.310 -8.878 1.00 86.12 81 PRO A C 1
ATOM 628 O O . PRO A 1 81 ? 9.446 4.114 -7.713 1.00 86.12 81 PRO A O 1
ATOM 631 N N . THR A 1 82 ? 8.697 5.513 -9.294 1.00 88.62 82 THR A N 1
ATOM 632 C CA . THR A 1 82 ? 8.561 6.664 -8.380 1.00 88.62 82 THR A CA 1
ATOM 633 C C . THR A 1 82 ? 7.253 6.634 -7.591 1.00 88.62 82 THR A C 1
ATOM 635 O O . THR A 1 82 ? 7.219 7.086 -6.447 1.00 88.62 82 THR A O 1
ATOM 638 N N . LEU A 1 83 ? 6.196 6.025 -8.133 1.00 90.12 83 LEU A N 1
ATOM 639 C CA . LEU A 1 83 ? 4.944 5.800 -7.407 1.00 90.12 83 LEU A CA 1
ATOM 640 C C . LEU A 1 83 ? 5.095 4.780 -6.274 1.00 90.12 83 LEU A C 1
ATOM 642 O O . LEU A 1 83 ? 4.434 4.926 -5.249 1.00 90.12 83 LEU A O 1
ATOM 646 N N . ALA A 1 84 ? 5.967 3.779 -6.418 1.00 90.62 84 ALA A N 1
ATOM 647 C CA . ALA A 1 84 ? 6.174 2.749 -5.398 1.00 90.62 84 ALA A CA 1
ATOM 648 C C . ALA A 1 84 ? 6.511 3.316 -3.995 1.00 90.62 84 ALA A C 1
ATOM 650 O O . ALA A 1 84 ? 5.776 3.014 -3.050 1.00 90.62 84 ALA A O 1
ATOM 651 N N . PRO A 1 85 ? 7.537 4.174 -3.807 1.00 92.19 85 PRO A N 1
ATOM 652 C CA . PRO A 1 85 ? 7.820 4.767 -2.500 1.00 92.19 85 PRO A CA 1
ATOM 653 C C . PRO A 1 85 ? 6.717 5.725 -2.024 1.00 92.19 85 PRO A C 1
ATOM 655 O O . PRO A 1 85 ? 6.455 5.792 -0.824 1.00 92.19 85 PRO A O 1
ATOM 658 N N . ILE A 1 86 ? 6.028 6.430 -2.930 1.00 94.12 86 ILE A N 1
ATOM 659 C CA . ILE A 1 86 ? 4.903 7.309 -2.568 1.00 94.12 86 ILE A CA 1
ATOM 660 C C . ILE A 1 86 ? 3.757 6.479 -1.981 1.00 94.12 86 ILE A C 1
ATOM 662 O O . ILE A 1 86 ? 3.276 6.768 -0.886 1.00 94.12 86 ILE A O 1
ATOM 666 N N . LEU A 1 87 ? 3.350 5.413 -2.671 1.00 93.12 87 LEU A N 1
ATOM 667 C CA . LEU A 1 87 ? 2.298 4.508 -2.211 1.00 93.12 87 LEU A CA 1
ATOM 668 C C . LEU A 1 87 ? 2.679 3.802 -0.916 1.00 93.12 87 LEU A C 1
ATOM 670 O O . LEU A 1 87 ? 1.840 3.680 -0.025 1.00 93.12 87 LEU A O 1
ATOM 674 N N . PHE A 1 88 ? 3.945 3.405 -0.775 1.00 94.44 88 PHE A N 1
ATOM 675 C CA . PHE A 1 88 ? 4.457 2.881 0.485 1.00 94.44 88 PHE A CA 1
ATOM 676 C C . PHE A 1 88 ? 4.233 3.875 1.635 1.00 94.44 88 PHE A C 1
ATOM 678 O O . PHE A 1 88 ? 3.659 3.506 2.660 1.00 94.44 88 PHE A O 1
ATOM 685 N N . MET A 1 89 ? 4.612 5.144 1.455 1.00 95.25 89 MET A N 1
ATOM 686 C CA . MET A 1 89 ? 4.425 6.171 2.485 1.00 95.25 89 MET A CA 1
ATOM 687 C C . MET A 1 89 ? 2.948 6.414 2.804 1.00 95.25 89 MET A C 1
ATOM 689 O O . MET A 1 89 ? 2.587 6.520 3.975 1.00 95.25 89 MET A O 1
ATOM 693 N N . VAL A 1 90 ? 2.078 6.439 1.793 1.00 94.56 90 VAL A N 1
ATOM 694 C CA . VAL A 1 90 ? 0.628 6.597 1.993 1.00 94.56 90 VAL A CA 1
ATOM 695 C C . VAL A 1 90 ? 0.036 5.404 2.756 1.00 94.56 90 VAL A C 1
ATOM 697 O O . VAL A 1 90 ? -0.756 5.609 3.676 1.00 94.56 90 VAL A O 1
ATOM 700 N N . LEU A 1 91 ? 0.453 4.169 2.451 1.00 93.06 91 LEU A N 1
ATOM 701 C CA . LEU A 1 91 ? 0.046 2.968 3.194 1.00 93.06 91 LEU A CA 1
ATOM 702 C C . LEU A 1 91 ? 0.504 3.018 4.655 1.00 93.06 91 LEU A C 1
ATOM 704 O O . LEU A 1 91 ? -0.264 2.664 5.551 1.00 93.06 91 LEU A O 1
ATOM 708 N N . MET A 1 92 ? 1.732 3.478 4.915 1.00 95.44 92 MET A N 1
ATOM 709 C CA . MET A 1 92 ? 2.236 3.643 6.283 1.00 95.44 92 MET A CA 1
ATOM 710 C C . MET A 1 92 ? 1.476 4.733 7.040 1.00 95.44 92 MET A C 1
ATOM 712 O O . MET A 1 92 ? 1.126 4.537 8.206 1.00 95.44 92 MET A O 1
ATOM 716 N N . LEU A 1 93 ? 1.158 5.849 6.381 1.00 94.88 93 LEU A N 1
ATOM 717 C CA . LEU A 1 93 ? 0.356 6.920 6.966 1.00 94.88 93 LEU A CA 1
ATOM 718 C C . LEU A 1 93 ? -1.062 6.440 7.305 1.00 94.88 93 LEU A C 1
ATOM 720 O O . LEU A 1 93 ? -1.554 6.705 8.403 1.00 94.88 93 LEU A O 1
ATOM 724 N N . ASP A 1 94 ? -1.710 5.690 6.412 1.00 91.94 94 ASP A N 1
ATOM 725 C CA . ASP A 1 94 ? -3.045 5.138 6.670 1.00 91.94 94 ASP A CA 1
ATOM 726 C C . ASP A 1 94 ? -3.018 4.047 7.756 1.00 91.94 94 ASP A C 1
ATOM 728 O O . ASP A 1 94 ? -3.918 3.981 8.599 1.00 91.94 94 ASP A O 1
ATOM 732 N N . ALA A 1 95 ? -1.959 3.232 7.822 1.00 93.00 95 ALA A N 1
ATOM 733 C CA . ALA A 1 95 ? -1.745 2.304 8.932 1.00 93.00 95 ALA A CA 1
ATOM 734 C C . ALA A 1 95 ? -1.568 3.045 10.267 1.00 93.00 95 ALA A C 1
ATOM 736 O O . ALA A 1 95 ? -2.156 2.645 11.275 1.00 93.00 95 ALA A O 1
ATOM 737 N N . LEU A 1 96 ? -0.813 4.145 10.285 1.00 94.50 96 LEU A N 1
ATOM 738 C CA . LEU A 1 96 ? -0.642 4.980 11.472 1.00 94.50 96 LEU A CA 1
ATOM 739 C C . LEU A 1 96 ? -1.974 5.599 11.899 1.00 94.50 96 LEU A C 1
ATOM 741 O O . LEU A 1 96 ? -2.339 5.515 13.071 1.00 94.50 96 LEU A O 1
ATOM 745 N N . MET A 1 97 ? -2.748 6.135 10.958 1.00 92.38 97 MET A N 1
ATOM 746 C CA . MET A 1 97 ? -4.064 6.699 11.251 1.00 92.38 97 MET A CA 1
ATOM 747 C C . MET A 1 97 ? -5.030 5.631 11.781 1.00 92.38 97 MET A C 1
ATOM 749 O O . MET A 1 97 ? -5.714 5.839 12.786 1.00 92.38 97 MET A O 1
ATOM 753 N N . GLY A 1 98 ? -5.027 4.437 11.184 1.00 89.75 98 GLY A N 1
ATOM 754 C CA . GLY A 1 98 ? -5.763 3.284 11.703 1.00 89.75 98 GLY A CA 1
ATOM 755 C C . GLY A 1 98 ? -5.317 2.894 13.115 1.00 89.75 98 GLY A C 1
ATOM 756 O O . GLY A 1 98 ? -6.148 2.554 13.959 1.00 89.75 98 GLY A O 1
ATOM 757 N N . ARG A 1 99 ? -4.016 2.993 13.409 1.00 93.00 99 ARG A N 1
ATOM 758 C CA . ARG A 1 99 ? -3.442 2.692 14.726 1.00 93.00 99 ARG A CA 1
ATOM 759 C C . ARG A 1 99 ? -3.799 3.738 15.783 1.00 93.00 99 ARG A C 1
ATOM 761 O O . ARG A 1 99 ? -3.971 3.355 16.945 1.00 93.00 99 ARG A O 1
ATOM 768 N N . VAL A 1 100 ? -3.917 5.006 15.392 1.00 93.38 100 VAL A N 1
ATOM 769 C CA . VAL A 1 100 ? -4.406 6.108 16.235 1.00 93.38 100 VAL A CA 1
ATOM 770 C C . VAL A 1 100 ? -5.880 5.886 16.573 1.00 93.38 100 VAL A C 1
ATOM 772 O O . VAL A 1 100 ? -6.230 5.832 17.750 1.00 93.38 100 VAL A O 1
ATOM 775 N N . MET A 1 101 ? -6.721 5.636 15.565 1.00 89.12 101 MET A N 1
ATOM 776 C CA . MET A 1 101 ? -8.156 5.367 15.754 1.00 89.12 101 MET A CA 1
ATOM 777 C C . MET A 1 101 ? -8.416 4.100 16.576 1.00 89.12 101 MET A C 1
ATOM 779 O O . MET A 1 101 ? -9.359 4.029 17.360 1.00 89.12 101 MET A O 1
ATOM 783 N N . LEU A 1 102 ? -7.539 3.101 16.467 1.00 90.94 102 LEU A N 1
ATOM 784 C CA . LEU A 1 102 ? -7.604 1.904 17.298 1.00 90.94 102 LEU A CA 1
ATOM 785 C C . LEU A 1 102 ? -7.446 2.208 18.799 1.00 90.94 102 LEU A C 1
ATOM 787 O O . LEU A 1 102 ? -7.986 1.473 19.627 1.00 90.94 102 LEU A O 1
ATOM 791 N N . GLY A 1 103 ? -6.697 3.258 19.147 1.00 88.06 103 GLY A N 1
ATOM 792 C CA . GLY A 1 103 ? -6.474 3.672 20.532 1.00 88.06 103 GLY A CA 1
ATOM 793 C C . GLY A 1 103 ? -7.751 4.144 21.229 1.00 88.06 103 GLY A C 1
ATOM 794 O O . GLY A 1 103 ? -7.918 3.881 22.418 1.00 88.06 103 GLY A O 1
ATOM 795 N N . SER A 1 104 ? -8.667 4.768 20.487 1.00 88.38 104 SER A N 1
ATOM 796 C CA . SER A 1 104 ? -9.954 5.266 20.988 1.00 88.38 104 SER A CA 1
ATOM 797 C C . SER A 1 104 ? -11.133 4.314 20.733 1.00 88.38 104 SER A C 1
ATOM 799 O O . SER A 1 104 ? -12.185 4.471 21.351 1.00 88.38 104 SER A O 1
ATOM 801 N N . ALA A 1 105 ? -10.974 3.303 19.872 1.00 89.00 105 ALA A N 1
ATOM 802 C CA . ALA A 1 105 ? -12.048 2.381 19.499 1.00 89.00 105 ALA A CA 1
ATOM 803 C C . ALA A 1 105 ? -12.375 1.321 20.574 1.00 89.00 105 ALA A C 1
ATOM 805 O O . ALA A 1 105 ? -11.488 0.687 21.166 1.00 89.00 105 ALA A O 1
ATOM 806 N N . GLN A 1 106 ? -13.675 1.048 20.748 1.00 86.75 106 GLN A N 1
ATOM 807 C CA . GLN A 1 106 ? -14.214 0.017 21.645 1.00 86.75 106 GLN A CA 1
ATOM 808 C C . GLN A 1 106 ? -15.027 -1.036 20.875 1.00 86.75 106 GLN A C 1
ATOM 810 O O . GLN A 1 106 ? -15.586 -0.771 19.813 1.00 86.75 106 GLN A O 1
ATOM 815 N N . GLY A 1 107 ? -15.093 -2.256 21.415 1.00 83.81 107 GLY A N 1
ATOM 816 C CA . GLY A 1 107 ? -15.920 -3.332 20.863 1.00 83.81 107 GLY A CA 1
ATOM 817 C C . GLY A 1 107 ? -15.585 -3.693 19.409 1.00 83.81 107 GLY A C 1
ATOM 818 O O . GLY A 1 107 ? -14.423 -3.904 19.057 1.00 83.81 107 GLY A O 1
ATOM 819 N N . HIS A 1 108 ? -16.618 -3.788 18.568 1.00 78.50 108 HIS A N 1
ATOM 820 C CA . HIS A 1 108 ? -16.528 -4.289 17.188 1.00 78.50 108 HIS A CA 1
ATOM 821 C C . HIS A 1 108 ? -15.674 -3.402 16.266 1.00 78.50 108 HIS A C 1
ATOM 823 O O . HIS A 1 108 ? -14.951 -3.905 15.405 1.00 78.50 108 HIS A O 1
ATOM 829 N N . GLU A 1 109 ? -15.653 -2.086 16.500 1.00 81.69 109 GLU A N 1
ATOM 830 C CA . GLU A 1 109 ? -14.840 -1.147 15.712 1.00 81.69 109 GLU A CA 1
ATOM 831 C C . GLU A 1 109 ? -13.335 -1.368 15.904 1.00 81.69 109 GLU A C 1
ATOM 833 O O . GLU A 1 109 ? -12.541 -1.187 14.978 1.00 81.69 109 GLU A O 1
ATOM 838 N N . ARG A 1 110 ? -12.929 -1.847 17.086 1.00 86.62 110 ARG A N 1
ATOM 839 C CA . ARG A 1 110 ? -11.530 -2.161 17.397 1.00 86.62 110 ARG A CA 1
ATOM 840 C C . ARG A 1 110 ? -11.002 -3.300 16.520 1.00 86.62 110 ARG A C 1
ATOM 842 O O . ARG A 1 110 ? -9.860 -3.259 16.063 1.00 86.62 110 ARG A O 1
ATOM 849 N N . ALA A 1 111 ? -11.832 -4.310 16.249 1.00 85.56 111 ALA A N 1
ATOM 850 C CA . ALA A 1 111 ? -11.477 -5.407 15.349 1.00 85.56 111 ALA A CA 1
ATOM 851 C C . ALA A 1 111 ? -11.337 -4.924 13.896 1.00 85.56 111 ALA A C 1
ATOM 853 O O . ALA A 1 111 ? -10.387 -5.318 13.214 1.00 85.56 111 ALA A O 1
ATOM 854 N N . ARG A 1 112 ? -12.222 -4.020 13.453 1.00 84.25 112 ARG A N 1
ATOM 855 C CA . ARG A 1 112 ? -12.157 -3.391 12.126 1.00 84.25 112 ARG A CA 1
ATOM 856 C C . ARG A 1 112 ? -10.845 -2.625 11.935 1.00 84.25 112 ARG A C 1
ATOM 858 O O . ARG A 1 112 ? -10.107 -2.913 10.995 1.00 84.25 112 ARG A O 1
ATOM 865 N N . TYR A 1 113 ? -10.493 -1.726 12.859 1.00 88.00 113 TYR A N 1
ATOM 866 C CA . TYR A 1 113 ? -9.246 -0.952 12.764 1.00 88.00 113 TYR A CA 1
ATOM 867 C C . TYR A 1 113 ? -7.989 -1.826 12.833 1.00 88.00 113 TYR A C 1
ATOM 869 O O . TYR A 1 113 ? -7.041 -1.573 12.096 1.00 88.00 113 TYR A O 1
ATOM 877 N N . ARG A 1 114 ? -7.976 -2.904 13.631 1.00 88.44 114 ARG A N 1
ATOM 878 C CA . ARG A 1 114 ? -6.855 -3.866 13.610 1.00 88.44 114 ARG A CA 1
ATOM 879 C C . ARG A 1 114 ? -6.657 -4.501 12.239 1.00 88.44 114 ARG A C 1
ATOM 881 O O . ARG A 1 114 ? -5.516 -4.623 11.804 1.00 88.44 114 ARG A O 1
ATOM 888 N N . ARG A 1 115 ? -7.743 -4.905 11.572 1.00 87.00 115 ARG A N 1
ATOM 889 C CA . ARG A 1 115 ? -7.676 -5.480 10.220 1.00 87.00 115 ARG A CA 1
ATOM 890 C C . ARG A 1 115 ? -7.153 -4.464 9.216 1.00 87.00 115 ARG A C 1
ATOM 892 O O . ARG A 1 115 ? -6.249 -4.796 8.468 1.00 87.00 115 ARG A O 1
ATOM 899 N N . ILE A 1 116 ? -7.662 -3.235 9.252 1.00 87.81 116 ILE A N 1
ATOM 900 C CA . ILE A 1 116 ? -7.181 -2.127 8.416 1.00 87.81 116 ILE A CA 1
ATOM 901 C C . ILE A 1 116 ? -5.667 -1.944 8.561 1.00 87.81 116 ILE A C 1
ATOM 903 O O . ILE A 1 116 ? -4.944 -1.958 7.569 1.00 87.81 116 ILE A O 1
ATOM 907 N N . VAL A 1 117 ? -5.185 -1.816 9.802 1.00 92.12 117 VAL A N 1
ATOM 908 C CA . VAL A 1 117 ? -3.755 -1.633 10.078 1.00 92.12 117 VAL A CA 1
ATOM 909 C C . VAL A 1 117 ? -2.955 -2.818 9.547 1.00 92.12 117 VAL A C 1
ATOM 911 O O . VAL A 1 117 ? -1.947 -2.613 8.880 1.00 92.12 117 VAL A O 1
ATOM 914 N N . ALA A 1 118 ? -3.417 -4.047 9.796 1.00 92.69 118 ALA A N 1
ATOM 915 C CA . ALA A 1 118 ? -2.752 -5.254 9.319 1.00 92.69 118 ALA A CA 1
ATOM 916 C C . ALA A 1 118 ? -2.693 -5.321 7.784 1.00 92.69 118 ALA A C 1
ATOM 918 O O . ALA A 1 118 ? -1.631 -5.600 7.240 1.00 92.69 118 ALA A O 1
ATOM 919 N N . VAL A 1 119 ? -3.794 -5.022 7.086 1.00 90.62 119 VAL A N 1
ATOM 920 C CA . VAL A 1 119 ? -3.848 -5.023 5.614 1.00 90.62 119 VAL A CA 1
ATOM 921 C C . VAL A 1 119 ? -2.872 -4.004 5.037 1.00 90.62 119 VAL A C 1
ATOM 923 O O . VAL A 1 119 ? -2.095 -4.357 4.152 1.00 90.62 119 VAL A O 1
ATOM 926 N N . ASN A 1 120 ? -2.851 -2.775 5.557 1.00 92.06 120 ASN A N 1
ATOM 927 C CA . ASN A 1 120 ? -1.923 -1.748 5.081 1.00 92.06 120 ASN A CA 1
ATOM 928 C C . ASN A 1 120 ? -0.460 -2.112 5.356 1.00 92.06 120 ASN A C 1
ATOM 930 O O . ASN A 1 120 ? 0.381 -1.935 4.477 1.00 92.06 120 ASN A O 1
ATOM 934 N N . LEU A 1 121 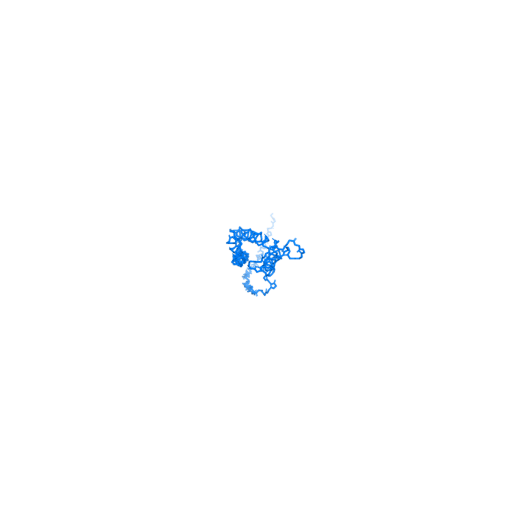? -0.154 -2.671 6.535 1.00 93.62 121 LEU A N 1
ATOM 935 C CA . LEU A 1 121 ? 1.201 -3.128 6.854 1.00 93.62 121 LEU A CA 1
ATOM 936 C C . LEU A 1 121 ? 1.649 -4.246 5.911 1.00 93.62 121 LEU A C 1
ATOM 938 O O . LEU A 1 121 ? 2.728 -4.163 5.334 1.00 93.62 121 LEU A O 1
ATOM 942 N N . VAL A 1 122 ? 0.817 -5.276 5.740 1.00 95.19 122 VAL A N 1
ATOM 943 C CA . VAL A 1 122 ? 1.119 -6.422 4.872 1.00 95.19 122 VAL A CA 1
ATOM 944 C C . VAL A 1 122 ? 1.297 -5.962 3.429 1.00 95.19 122 VAL A C 1
ATOM 946 O O . VAL A 1 122 ? 2.269 -6.347 2.787 1.00 95.19 122 VAL A O 1
ATOM 949 N N . THR A 1 123 ? 0.412 -5.093 2.939 1.00 93.19 123 THR A N 1
ATOM 950 C CA . THR A 1 123 ? 0.494 -4.543 1.578 1.00 93.19 123 THR A CA 1
ATOM 951 C C . THR A 1 123 ? 1.762 -3.708 1.394 1.00 93.19 123 THR A C 1
ATOM 953 O O . THR A 1 123 ? 2.464 -3.872 0.401 1.00 93.19 123 THR A O 1
ATOM 956 N N . GLY A 1 124 ? 2.105 -2.855 2.365 1.00 93.75 124 GLY A N 1
ATOM 957 C CA . GLY A 1 124 ? 3.321 -2.042 2.322 1.00 93.75 124 GLY A CA 1
ATOM 958 C C . GLY A 1 124 ? 4.605 -2.874 2.374 1.00 93.75 124 GLY A C 1
ATOM 959 O O . GLY A 1 124 ? 5.535 -2.611 1.615 1.00 93.75 124 GLY A O 1
ATOM 960 N N . ILE A 1 125 ? 4.649 -3.914 3.213 1.00 95.12 125 ILE A N 1
ATOM 961 C CA . ILE A 1 125 ? 5.781 -4.853 3.275 1.00 95.12 125 ILE A CA 1
ATOM 962 C C . ILE A 1 125 ? 5.906 -5.622 1.959 1.00 95.12 125 ILE A C 1
ATOM 964 O O . ILE A 1 125 ? 7.004 -5.719 1.415 1.00 95.12 125 ILE A O 1
ATOM 968 N N . ALA A 1 126 ? 4.797 -6.127 1.416 1.00 94.44 126 ALA A N 1
ATOM 969 C CA . ALA A 1 126 ? 4.797 -6.803 0.124 1.00 94.44 126 ALA A CA 1
ATOM 970 C C . ALA A 1 126 ? 5.315 -5.877 -0.988 1.00 94.44 126 ALA A C 1
ATOM 972 O O . ALA A 1 126 ? 6.109 -6.314 -1.816 1.00 94.44 126 ALA A O 1
ATOM 973 N N . LEU A 1 127 ? 4.929 -4.594 -0.977 1.00 92.12 127 LEU A N 1
ATOM 974 C CA . LEU A 1 127 ? 5.404 -3.589 -1.935 1.00 92.12 127 LEU A CA 1
ATOM 975 C C . LEU A 1 127 ? 6.910 -3.381 -1.843 1.00 92.12 127 LEU A C 1
ATOM 977 O O . LEU A 1 127 ? 7.592 -3.422 -2.864 1.00 92.12 127 LEU A O 1
ATOM 981 N N . LEU A 1 128 ? 7.428 -3.226 -0.627 1.00 92.00 128 LEU A N 1
ATOM 982 C CA . LEU A 1 128 ? 8.863 -3.125 -0.379 1.00 92.00 128 LEU A CA 1
ATOM 983 C C . LEU A 1 128 ? 9.614 -4.344 -0.908 1.00 92.00 128 LEU A C 1
ATOM 985 O O . LEU A 1 128 ? 10.553 -4.184 -1.678 1.00 92.00 128 LEU A O 1
ATOM 989 N N . LEU A 1 129 ? 9.187 -5.551 -0.527 1.00 92.31 129 LEU A N 1
ATOM 990 C CA . LEU A 1 129 ? 9.853 -6.793 -0.925 1.00 92.31 129 LEU A CA 1
ATOM 991 C C . LEU A 1 129 ? 9.812 -7.011 -2.441 1.00 92.31 129 LEU A C 1
ATOM 993 O O . LEU A 1 129 ? 10.799 -7.463 -3.016 1.00 92.31 129 LEU A O 1
ATOM 997 N N . TRP A 1 130 ? 8.700 -6.655 -3.088 1.00 91.50 130 TRP A N 1
ATOM 998 C CA . TRP A 1 130 ? 8.538 -6.775 -4.536 1.00 91.50 130 TRP A CA 1
ATOM 999 C C . TRP A 1 130 ? 9.460 -5.831 -5.313 1.00 91.50 130 TRP A C 1
ATOM 1001 O O . TRP A 1 130 ? 10.044 -6.219 -6.323 1.00 91.50 130 TRP A O 1
ATOM 1011 N N . TRP A 1 131 ? 9.624 -4.597 -4.834 1.00 88.38 131 TRP A N 1
ATOM 1012 C CA . TRP A 1 131 ? 10.440 -3.578 -5.501 1.00 88.38 131 TRP A CA 1
ATOM 1013 C C . TRP A 1 131 ? 11.913 -3.575 -5.082 1.00 88.38 131 TRP A C 1
ATOM 1015 O O . TRP A 1 131 ? 12.748 -2.989 -5.774 1.00 88.38 131 TRP A O 1
ATOM 1025 N N . LEU A 1 132 ? 12.257 -4.248 -3.984 1.00 87.88 132 LEU A N 1
ATOM 1026 C CA . LEU A 1 132 ? 13.627 -4.367 -3.495 1.00 87.88 132 LEU A CA 1
ATOM 1027 C C . LEU A 1 132 ? 14.635 -4.823 -4.568 1.00 87.88 132 LEU A C 1
ATOM 1029 O O . LEU A 1 132 ? 15.653 -4.143 -4.710 1.00 87.88 132 LEU A O 1
ATOM 1033 N N . PRO A 1 133 ? 14.398 -5.896 -5.358 1.00 86.38 133 PRO A N 1
ATOM 1034 C CA . PRO A 1 133 ? 15.357 -6.317 -6.380 1.00 86.38 133 PRO A CA 1
ATOM 1035 C C . PRO A 1 133 ? 15.583 -5.242 -7.446 1.00 86.38 133 PRO A C 1
ATOM 1037 O O . PRO A 1 133 ? 16.722 -5.016 -7.847 1.00 86.38 133 PRO A O 1
ATOM 1040 N N . TYR A 1 134 ? 14.532 -4.528 -7.862 1.00 84.31 134 TYR A N 1
ATOM 1041 C CA . TYR A 1 134 ? 14.650 -3.444 -8.837 1.00 84.31 134 TYR A CA 1
ATOM 1042 C C . TYR A 1 134 ? 15.577 -2.335 -8.321 1.00 84.31 134 TYR A C 1
ATOM 1044 O O . TYR A 1 134 ? 16.554 -1.983 -8.987 1.00 84.31 134 TYR A O 1
ATOM 1052 N N . PHE A 1 135 ? 15.337 -1.839 -7.104 1.00 82.94 135 PHE A N 1
ATOM 1053 C CA . PHE A 1 135 ? 16.179 -0.793 -6.521 1.00 82.94 135 PHE A CA 1
ATOM 1054 C C . PHE A 1 135 ? 17.613 -1.270 -6.277 1.00 82.94 135 PHE A C 1
ATOM 1056 O O . PHE A 1 135 ? 18.546 -0.526 -6.565 1.00 82.94 135 PHE A O 1
ATOM 1063 N N . MET A 1 136 ? 17.812 -2.513 -5.832 1.00 86.00 136 MET A N 1
ATOM 1064 C CA . MET A 1 136 ? 19.154 -3.081 -5.660 1.00 86.00 136 MET A CA 1
ATOM 1065 C C . MET A 1 136 ? 19.929 -3.130 -6.979 1.00 86.00 136 MET A C 1
ATOM 1067 O O . MET A 1 136 ? 21.093 -2.735 -7.006 1.00 86.00 136 MET A O 1
ATOM 1071 N N . THR A 1 137 ? 19.293 -3.534 -8.086 1.00 83.38 137 THR A N 1
ATOM 1072 C CA . THR A 1 137 ? 19.954 -3.496 -9.403 1.00 83.38 137 THR A CA 1
ATOM 1073 C C . THR A 1 137 ? 20.297 -2.078 -9.841 1.00 83.38 137 THR A C 1
ATOM 1075 O O . THR A 1 137 ? 21.374 -1.860 -10.379 1.00 83.38 137 THR A O 1
ATOM 1078 N N . LEU A 1 138 ? 19.432 -1.100 -9.559 1.00 79.56 138 LEU A N 1
ATOM 1079 C CA . LEU A 1 138 ? 19.684 0.301 -9.891 1.00 79.56 138 LEU A CA 1
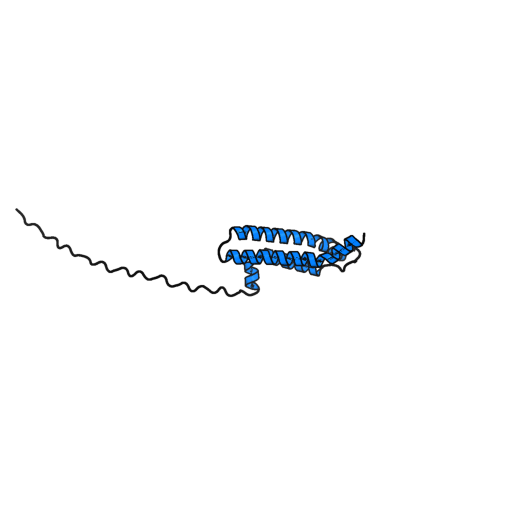ATOM 1080 C C . LEU A 1 138 ? 20.863 0.889 -9.099 1.00 79.56 138 LEU A C 1
ATOM 1082 O O . LEU A 1 138 ? 21.642 1.663 -9.651 1.00 79.56 138 LEU A O 1
ATOM 1086 N N . PHE A 1 139 ? 20.996 0.537 -7.816 1.00 78.44 139 PHE A N 1
ATOM 1087 C CA . PHE A 1 139 ? 22.119 0.976 -6.982 1.00 78.44 139 PHE A CA 1
ATOM 1088 C C . PHE A 1 139 ? 23.420 0.239 -7.308 1.00 78.44 139 PHE A C 1
ATOM 1090 O O . PHE A 1 139 ? 24.474 0.860 -7.264 1.00 78.44 139 PHE A O 1
ATOM 1097 N N . SER A 1 140 ? 23.351 -1.050 -7.653 1.00 75.81 140 SER A N 1
ATOM 1098 C CA . SER A 1 140 ? 24.525 -1.848 -8.031 1.00 75.81 140 SER A CA 1
ATOM 1099 C C . SER A 1 140 ? 25.020 -1.577 -9.456 1.00 75.81 140 SER A C 1
ATOM 1101 O O . SER A 1 140 ? 26.133 -1.975 -9.781 1.00 75.81 140 SER A O 1
ATOM 1103 N N . ALA A 1 141 ? 24.197 -0.970 -10.316 1.00 62.75 141 ALA A N 1
ATOM 1104 C CA . ALA A 1 141 ? 24.559 -0.594 -11.684 1.00 62.75 141 ALA A CA 1
ATOM 1105 C C . ALA A 1 141 ? 25.257 0.780 -11.783 1.00 62.75 141 ALA A C 1
ATOM 1107 O O . ALA A 1 141 ? 25.468 1.272 -12.893 1.00 62.75 141 ALA A O 1
ATOM 1108 N N . ARG A 1 142 ? 25.584 1.408 -10.646 1.00 53.19 142 ARG A N 1
ATOM 1109 C CA . ARG A 1 142 ? 26.474 2.575 -10.549 1.00 53.19 142 ARG A CA 1
ATOM 1110 C C . ARG A 1 142 ? 27.847 2.145 -10.061 1.00 53.19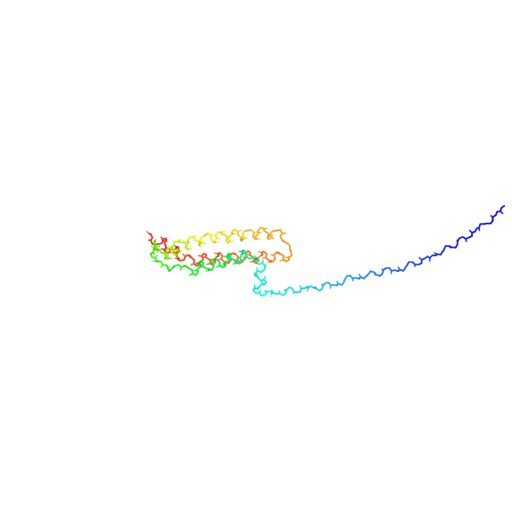 142 ARG A C 1
ATOM 1112 O O . ARG A 1 142 ? 28.817 2.801 -10.489 1.00 53.19 142 ARG A O 1
#

Secondary structure (DSSP, 8-state):
-------------PPP---PPPPPPP--------HHHHHHHH-HHHHHHHHHHHHHHHTPPPTTPPPP-SHHHHIIIIIHHHHHHHHHHHHHHHHHHHHHHHHH--THHHHHHHHHHHHHHHHHHHHHHHHHHHHHHHHHT-